Protein AF-A0A7C5PA65-F1 (afdb_monomer_lite)

Sequence (42 aa):
MEFRQGEIVLLPFPFDDLTKAKTRPALIVSSNRFNQISRTVI

Foldseek 3Di:
DQDAQQDWDWDWDADPVNPGTDTDIDGQHDHSVCSVVDPDRD

Secondary structure (DSSP, 8-state):
-PPPTT-EEEEEEE-TTSS-EEEEEEE--S-HHHHHH-S---

InterPro domains:
  IPR003477 mRNA interferase PemK-like [PF02452] (4-42)
  IPR011067 Plasmid maintenance toxin/Cell growth inhibitor [G3DSA:2.30.30.110] (1-42)

Structure (mmCIF, N/CA/C/O backbone):
data_AF-A0A7C5PA65-F1
#
_entry.id   AF-A0A7C5PA65-F1
#
loop_
_atom_site.group_PDB
_atom_site.id
_atom_site.type_symbol
_atom_site.label_atom_id
_atom_site.label_alt_id
_atom_site.label_comp_id
_atom_site.label_asym_id
_atom_site.label_entity_id
_atom_site.label_seq_id
_atom_site.pdbx_PDB_ins_code
_atom_site.Cartn_x
_ato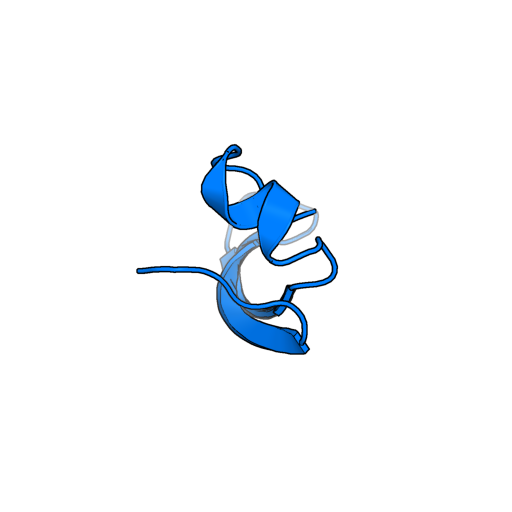m_site.Cartn_y
_atom_site.Cartn_z
_atom_site.occupancy
_atom_site.B_iso_or_equiv
_atom_site.auth_seq_id
_atom_site.auth_comp_id
_atom_site.auth_asym_id
_atom_site.auth_atom_id
_atom_site.pdbx_PDB_model_num
ATOM 1 N N . MET A 1 1 ? 12.762 -2.680 0.440 1.00 62.78 1 MET A N 1
ATOM 2 C CA . MET A 1 1 ? 12.006 -3.866 -0.009 1.00 62.78 1 MET A CA 1
ATOM 3 C C . MET A 1 1 ? 11.579 -3.602 -1.434 1.00 62.78 1 MET A C 1
ATOM 5 O O . MET A 1 1 ? 11.101 -2.507 -1.699 1.00 62.78 1 MET A O 1
ATOM 9 N N . GLU A 1 2 ? 11.855 -4.531 -2.342 1.00 82.94 2 GLU A N 1
ATOM 10 C CA . GLU A 1 2 ? 11.452 -4.425 -3.745 1.00 82.94 2 GLU A CA 1
ATOM 11 C C . GLU A 1 2 ? 10.129 -5.174 -3.909 1.00 82.94 2 GLU A C 1
ATOM 13 O O . GLU A 1 2 ? 10.063 -6.358 -3.594 1.00 82.94 2 GLU A O 1
ATOM 18 N N . PHE A 1 3 ? 9.088 -4.475 -4.352 1.00 90.69 3 PHE A N 1
ATOM 19 C CA . PHE A 1 3 ? 7.766 -5.049 -4.583 1.00 90.69 3 PHE A CA 1
ATOM 20 C C . PHE A 1 3 ? 7.733 -5.801 -5.912 1.00 90.69 3 PHE A C 1
ATOM 22 O O . PHE A 1 3 ? 7.983 -5.203 -6.966 1.00 90.69 3 PHE A O 1
ATOM 29 N N . ARG A 1 4 ? 7.385 -7.091 -5.886 1.00 93.62 4 ARG A N 1
ATOM 30 C CA . ARG A 1 4 ? 7.282 -7.899 -7.109 1.00 93.62 4 ARG A CA 1
ATOM 31 C C . ARG A 1 4 ? 5.835 -8.095 -7.530 1.00 93.62 4 ARG A C 1
ATOM 33 O O . ARG A 1 4 ? 4.964 -8.353 -6.709 1.00 93.62 4 ARG A O 1
ATOM 40 N N . GLN A 1 5 ? 5.581 -8.011 -8.829 1.00 94.81 5 GLN A N 1
ATOM 41 C CA . GLN A 1 5 ? 4.283 -8.352 -9.398 1.00 94.81 5 GLN A CA 1
ATOM 42 C C . GLN A 1 5 ? 3.895 -9.782 -8.995 1.00 94.81 5 GLN A C 1
ATOM 44 O O . GLN A 1 5 ? 4.704 -10.705 -9.110 1.00 94.81 5 GLN A O 1
ATOM 49 N N . GLY A 1 6 ? 2.664 -9.957 -8.520 1.00 95.44 6 GLY A N 1
ATOM 50 C CA . GLY A 1 6 ? 2.154 -11.232 -8.015 1.00 95.44 6 GLY A CA 1
ATOM 51 C C . GLY A 1 6 ? 2.467 -11.512 -6.540 1.00 95.44 6 GLY A C 1
ATOM 52 O O . GLY A 1 6 ? 1.957 -12.486 -5.991 1.00 95.44 6 GLY A O 1
ATOM 53 N N . GLU A 1 7 ? 3.269 -10.675 -5.880 1.00 95.38 7 GLU A N 1
ATOM 54 C CA . GLU A 1 7 ? 3.515 -10.781 -4.443 1.00 95.38 7 GLU A CA 1
ATOM 55 C C . GLU A 1 7 ? 2.273 -10.359 -3.642 1.00 95.38 7 GLU A C 1
ATOM 57 O O . GLU A 1 7 ? 1.547 -9.438 -4.027 1.00 95.38 7 GLU A O 1
ATOM 62 N N . ILE A 1 8 ? 2.034 -11.037 -2.514 1.00 95.94 8 ILE A N 1
ATOM 63 C CA . ILE A 1 8 ? 0.997 -10.667 -1.547 1.00 95.94 8 ILE A CA 1
ATOM 64 C C . ILE A 1 8 ? 1.657 -9.932 -0.387 1.00 95.94 8 ILE A C 1
ATOM 66 O O . ILE A 1 8 ? 2.541 -10.471 0.277 1.00 95.94 8 ILE A O 1
ATOM 70 N N . VAL A 1 9 ? 1.172 -8.727 -0.101 1.00 93.94 9 VAL A N 1
ATOM 71 C CA . VAL A 1 9 ? 1.631 -7.902 1.021 1.00 93.94 9 VAL A CA 1
ATOM 72 C C . VAL A 1 9 ? 0.493 -7.644 1.998 1.00 93.94 9 VAL A C 1
ATOM 74 O O . VAL A 1 9 ? -0.675 -7.600 1.619 1.00 93.94 9 VAL A O 1
ATOM 77 N N . LEU A 1 10 ? 0.826 -7.475 3.275 1.00 95.25 10 LEU A N 1
ATOM 78 C CA . LEU A 1 10 ? -0.138 -7.125 4.314 1.00 95.25 10 LEU A CA 1
ATOM 79 C C . LEU A 1 10 ? -0.095 -5.620 4.564 1.00 95.25 10 LEU A C 1
ATOM 81 O O . LEU A 1 10 ? 0.964 -5.077 4.877 1.00 95.25 10 LEU A O 1
ATOM 85 N N . LEU A 1 11 ? -1.245 -4.954 4.463 1.00 94.00 11 LEU A N 1
ATOM 86 C CA . LEU A 1 11 ? -1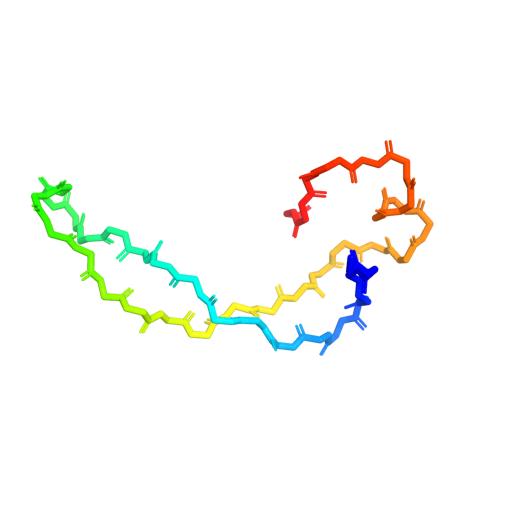.358 -3.520 4.729 1.00 94.00 11 LEU A CA 1
ATOM 87 C C . LEU A 1 11 ? -2.645 -3.185 5.493 1.00 94.00 11 LEU A C 1
ATOM 89 O O . LEU A 1 11 ? -3.639 -3.911 5.381 1.00 94.00 11 LEU A O 1
ATOM 93 N N . PRO A 1 12 ? -2.651 -2.113 6.302 1.00 95.31 12 PRO A N 1
ATOM 94 C CA . PRO A 1 12 ? -3.869 -1.636 6.935 1.00 95.31 12 PRO A CA 1
ATOM 95 C C . PRO A 1 12 ? -4.805 -1.060 5.870 1.00 95.31 12 PRO A C 1
ATOM 97 O O . PRO A 1 12 ? -4.449 -0.117 5.169 1.00 95.31 12 PRO A O 1
ATOM 100 N N . PHE A 1 13 ? -6.010 -1.616 5.763 1.00 94.25 13 PHE A N 1
ATOM 101 C CA . PHE A 1 13 ? -7.057 -1.091 4.893 1.00 94.25 13 PHE A CA 1
ATOM 102 C C . PHE A 1 13 ? -8.209 -0.559 5.755 1.00 94.25 13 PHE A C 1
ATOM 104 O O . PHE A 1 13 ? -8.683 -1.294 6.639 1.00 94.25 13 PHE A O 1
ATOM 111 N N . PRO A 1 14 ? -8.632 0.702 5.552 1.00 95.88 14 PRO A N 1
ATOM 112 C CA . PRO A 1 14 ? -9.678 1.309 6.361 1.00 95.88 14 PRO A CA 1
ATOM 113 C C . PRO A 1 14 ? -11.027 0.614 6.136 1.00 95.88 14 PRO A C 1
ATOM 115 O O . PRO A 1 14 ? -11.256 -0.029 5.111 1.00 95.88 14 PRO A O 1
ATOM 118 N N . PHE A 1 15 ? -11.920 0.716 7.117 1.00 94.06 15 PHE A N 1
ATOM 119 C CA . PHE A 1 15 ? -13.344 0.470 6.885 1.00 94.06 15 PHE A CA 1
ATOM 120 C C . PHE A 1 15 ? -13.987 1.643 6.153 1.00 94.06 15 PHE A C 1
ATOM 122 O O . PHE A 1 15 ? -13.390 2.710 6.032 1.00 94.06 15 PHE A O 1
ATOM 129 N N . ASP A 1 16 ? -15.225 1.450 5.718 1.00 93.81 16 ASP A N 1
ATOM 130 C CA . ASP A 1 16 ? -15.978 2.438 4.944 1.00 93.81 16 ASP A CA 1
ATOM 131 C C . ASP A 1 16 ? -16.203 3.750 5.719 1.00 93.81 16 ASP A C 1
ATOM 133 O O . ASP A 1 16 ? -16.322 4.814 5.120 1.00 93.81 16 ASP A O 1
ATOM 137 N N . ASP A 1 17 ? -16.204 3.691 7.056 1.00 93.50 17 ASP A N 1
ATOM 138 C CA . ASP A 1 17 ? -16.312 4.855 7.944 1.00 93.50 17 ASP A CA 1
ATOM 139 C C . ASP A 1 17 ? -14.965 5.548 8.231 1.00 93.50 17 ASP A C 1
ATOM 141 O O . ASP A 1 17 ? -14.928 6.561 8.927 1.00 93.50 17 ASP A O 1
ATOM 145 N N . LEU A 1 18 ? -13.859 4.999 7.717 1.00 92.19 18 LEU A N 1
ATOM 146 C CA . LEU A 1 18 ? -12.481 5.469 7.892 1.00 92.19 18 LEU A CA 1
ATOM 147 C C . LEU A 1 18 ? -12.007 5.588 9.356 1.00 92.19 18 LEU A C 1
ATOM 149 O O . LEU A 1 18 ? -10.922 6.116 9.603 1.00 92.19 18 LEU A O 1
ATOM 153 N N . THR A 1 19 ? -12.765 5.088 10.339 1.00 92.75 19 THR A N 1
ATOM 154 C CA . THR A 1 19 ? -12.435 5.276 11.768 1.00 92.75 19 THR A CA 1
ATOM 155 C C . THR A 1 19 ? -11.449 4.238 12.289 1.00 92.75 19 THR A C 1
ATOM 157 O O . THR A 1 19 ? -10.734 4.464 13.268 1.00 92.75 19 THR A O 1
ATOM 160 N N . LYS A 1 20 ? -11.421 3.067 11.651 1.00 94.44 20 LYS A N 1
ATOM 161 C CA . LYS A 1 20 ? -10.578 1.931 12.021 1.00 94.44 20 LYS A CA 1
ATOM 162 C C . LYS A 1 20 ? -10.012 1.287 10.761 1.00 94.44 20 LYS A C 1
ATOM 164 O O . LYS A 1 20 ? -10.567 1.412 9.672 1.00 94.44 20 LYS A O 1
ATOM 169 N N . ALA A 1 21 ? -8.927 0.541 10.929 1.00 96.25 21 ALA A N 1
ATOM 170 C CA . ALA A 1 21 ? -8.341 -0.265 9.869 1.00 96.25 21 ALA A CA 1
ATOM 171 C C . ALA A 1 21 ? -8.165 -1.714 10.328 1.00 96.25 21 ALA A C 1
ATOM 173 O O . ALA A 1 21 ? -7.951 -1.993 11.511 1.00 96.25 21 ALA A O 1
ATOM 174 N N . LYS A 1 22 ? -8.241 -2.640 9.372 1.00 95.06 22 LYS A N 1
ATOM 175 C CA . LYS A 1 22 ? -7.827 -4.036 9.554 1.00 95.06 22 LYS A CA 1
ATOM 176 C C . LYS A 1 22 ? -6.678 -4.333 8.602 1.00 95.06 22 LYS A C 1
ATOM 178 O O . LYS A 1 22 ? -6.681 -3.856 7.470 1.00 95.06 22 LYS A O 1
ATOM 183 N N . THR A 1 23 ? -5.724 -5.145 9.042 1.00 97.00 23 THR A N 1
ATOM 184 C CA . THR A 1 23 ? -4.689 -5.680 8.154 1.00 97.00 23 THR A CA 1
ATOM 185 C C . THR A 1 23 ? -5.338 -6.613 7.142 1.00 97.00 23 THR A C 1
ATOM 187 O O . THR A 1 23 ? -6.019 -7.565 7.531 1.00 97.00 23 THR A O 1
ATOM 190 N N . ARG A 1 24 ? -5.147 -6.333 5.853 1.00 95.75 24 ARG A N 1
ATOM 191 C CA . ARG A 1 24 ? -5.670 -7.144 4.752 1.00 95.75 24 ARG A CA 1
ATOM 192 C C . ARG A 1 24 ? -4.5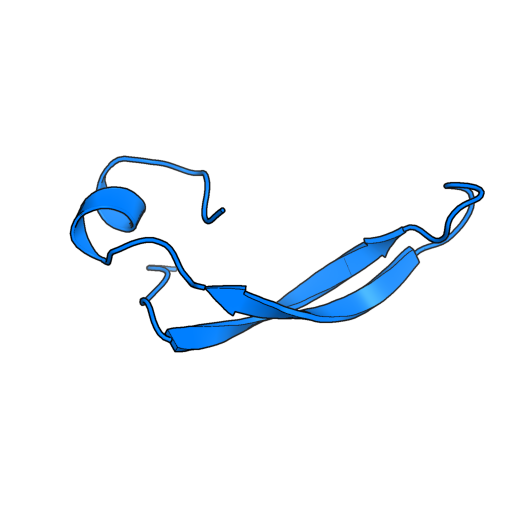40 -7.516 3.789 1.00 95.75 24 ARG A C 1
ATOM 194 O O . ARG A 1 24 ? -3.632 -6.705 3.594 1.00 95.75 24 ARG A O 1
ATOM 201 N N . PRO A 1 25 ? -4.579 -8.721 3.199 1.00 96.75 25 PRO A N 1
ATOM 202 C CA . PRO A 1 25 ? -3.704 -9.056 2.089 1.00 96.75 25 PRO A CA 1
ATOM 203 C C . PRO A 1 25 ? -4.088 -8.245 0.847 1.00 96.75 25 PRO A C 1
ATOM 205 O O . PRO A 1 25 ? -5.269 -8.110 0.528 1.00 96.75 25 PRO A O 1
ATOM 208 N N . ALA A 1 26 ? -3.080 -7.733 0.148 1.00 94.81 26 ALA A N 1
ATOM 209 C CA . ALA A 1 26 ? -3.197 -7.063 -1.139 1.00 94.81 26 ALA A CA 1
ATOM 210 C C . ALA A 1 26 ? -2.238 -7.708 -2.145 1.00 94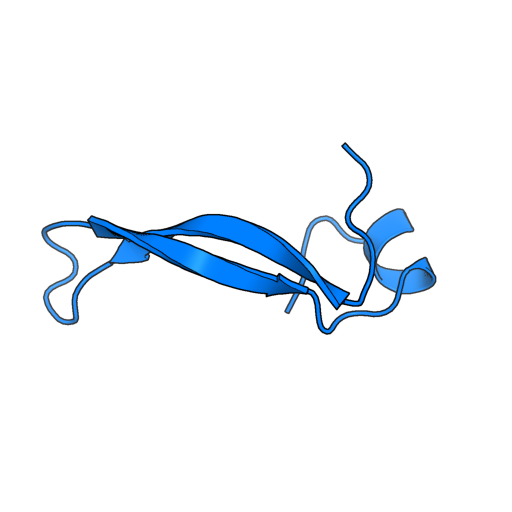.81 26 ALA A C 1
ATOM 212 O O . ALA A 1 26 ? -1.132 -8.106 -1.780 1.00 94.81 26 ALA A O 1
ATOM 213 N N . LEU A 1 27 ? -2.673 -7.810 -3.402 1.00 95.38 27 LEU A N 1
ATOM 214 C CA . LEU A 1 27 ? -1.878 -8.336 -4.509 1.00 95.38 27 LEU A CA 1
ATOM 215 C C . LEU A 1 27 ? -1.212 -7.184 -5.260 1.00 95.38 27 LEU A C 1
ATOM 217 O O . LEU A 1 27 ? -1.881 -6.221 -5.633 1.00 95.38 27 LEU A O 1
ATOM 221 N N . ILE A 1 28 ? 0.079 -7.313 -5.539 1.00 94.50 28 ILE A N 1
ATOM 222 C CA . ILE A 1 28 ? 0.804 -6.350 -6.370 1.00 94.50 28 ILE A CA 1
ATOM 223 C C . ILE A 1 28 ? 0.525 -6.655 -7.842 1.00 94.50 28 ILE A C 1
ATOM 225 O O . ILE A 1 28 ? 0.982 -7.670 -8.370 1.00 94.50 28 ILE A O 1
ATOM 229 N N . VAL A 1 29 ? -0.225 -5.780 -8.512 1.00 94.81 29 VAL A N 1
ATOM 230 C CA . VAL A 1 29 ? -0.600 -5.958 -9.928 1.00 94.81 29 VAL A CA 1
ATOM 231 C C . VAL A 1 29 ? 0.298 -5.177 -10.887 1.00 94.81 29 VAL A C 1
ATOM 233 O O . VAL A 1 29 ? 0.429 -5.555 -12.053 1.00 94.81 29 VAL A O 1
ATOM 236 N N . SER A 1 30 ? 0.968 -4.135 -10.398 1.00 93.69 30 SER A N 1
ATOM 237 C CA . SER A 1 30 ? 1.911 -3.319 -11.156 1.00 93.69 30 SER A CA 1
ATOM 238 C C . SER A 1 30 ? 3.171 -4.102 -11.550 1.00 93.69 30 SER A C 1
ATOM 240 O O . SER A 1 30 ? 3.661 -4.963 -10.817 1.00 93.69 30 SER A O 1
ATOM 242 N N . SER A 1 31 ? 3.716 -3.802 -12.734 1.00 94.56 31 SER A N 1
ATOM 243 C CA . SER A 1 31 ? 4.902 -4.498 -13.257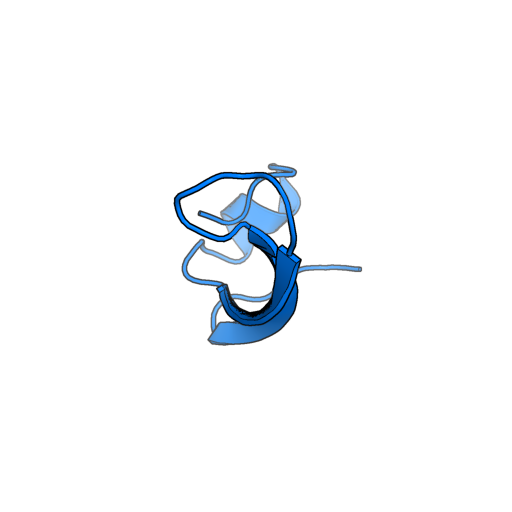 1.00 94.56 31 SER A CA 1
ATOM 244 C C . SER A 1 31 ? 6.155 -4.244 -12.411 1.00 94.56 31 SER A C 1
ATOM 246 O O . SER A 1 31 ? 6.347 -3.145 -11.890 1.00 94.56 31 SER A O 1
ATOM 248 N N . ASN A 1 32 ? 7.080 -5.210 -12.378 1.00 93.44 32 ASN A N 1
ATOM 249 C CA . ASN A 1 32 ? 8.370 -5.060 -11.684 1.00 93.44 32 ASN A CA 1
ATOM 250 C C . ASN A 1 32 ? 9.133 -3.803 -12.135 1.00 93.44 32 ASN A C 1
ATOM 252 O O . ASN A 1 32 ? 9.692 -3.086 -11.311 1.00 93.44 32 ASN A O 1
ATOM 256 N N . ARG A 1 33 ? 9.099 -3.488 -13.438 1.00 93.50 33 ARG A N 1
ATOM 257 C CA . ARG A 1 33 ? 9.735 -2.280 -13.984 1.00 93.50 33 ARG A CA 1
ATOM 258 C C . ARG A 1 33 ? 9.120 -1.004 -13.410 1.00 93.50 33 ARG A C 1
ATOM 260 O O . ARG A 1 33 ? 9.851 -0.064 -13.120 1.00 93.50 33 ARG A O 1
ATOM 267 N N . PHE A 1 34 ? 7.797 -0.965 -13.250 1.00 92.69 34 PHE A N 1
ATOM 268 C CA . PHE A 1 34 ? 7.110 0.176 -12.645 1.00 92.69 34 PHE A CA 1
ATOM 269 C C . PHE A 1 34 ? 7.434 0.299 -11.151 1.00 92.69 34 PHE A C 1
ATOM 271 O O . PHE A 1 34 ? 7.730 1.393 -10.678 1.00 92.69 34 PHE A O 1
ATOM 278 N N . ASN A 1 35 ? 7.482 -0.821 -10.432 1.00 92.31 35 ASN A N 1
ATOM 279 C CA . ASN A 1 35 ? 7.781 -0.851 -8.996 1.00 92.31 35 ASN A CA 1
ATOM 280 C C . ASN A 1 35 ? 9.214 -0.399 -8.662 1.00 92.31 35 ASN A C 1
ATOM 282 O O . ASN A 1 35 ? 9.480 0.010 -7.536 1.00 92.31 35 ASN A O 1
ATOM 286 N N . GLN A 1 36 ? 10.137 -0.451 -9.628 1.00 90.94 36 GLN A N 1
ATOM 287 C CA . GLN A 1 36 ? 11.512 0.041 -9.472 1.00 90.94 36 GLN A CA 1
ATOM 288 C C . GLN A 1 36 ? 11.631 1.567 -9.599 1.00 90.94 36 GLN A C 1
ATOM 290 O O . GLN A 1 36 ? 12.551 2.157 -9.035 1.00 90.94 36 GLN A O 1
ATOM 295 N N . ILE A 1 37 ? 10.721 2.210 -10.336 1.00 90.88 37 ILE A N 1
ATOM 296 C CA . ILE A 1 37 ? 10.746 3.661 -10.599 1.00 90.88 37 ILE A CA 1
ATOM 297 C C . ILE A 1 37 ? 9.711 4.433 -9.777 1.00 90.88 37 ILE A C 1
ATOM 299 O O . ILE A 1 37 ? 9.857 5.635 -9.563 1.00 90.88 37 ILE A O 1
ATOM 303 N N . SER A 1 38 ? 8.663 3.751 -9.320 1.00 85.00 38 SER A N 1
ATOM 304 C CA . SER A 1 38 ? 7.525 4.325 -8.613 1.00 85.00 38 SER A CA 1
ATOM 305 C C . SER A 1 38 ? 7.458 3.805 -7.183 1.00 85.00 38 SER A C 1
ATOM 307 O O . SER A 1 38 ? 7.758 2.649 -6.907 1.00 85.00 38 SER A O 1
ATOM 309 N N . ARG A 1 39 ? 7.001 4.657 -6.261 1.00 76.38 39 ARG A N 1
ATOM 310 C CA . ARG A 1 39 ? 6.661 4.259 -4.882 1.00 76.38 39 ARG A CA 1
ATOM 311 C C . ARG A 1 39 ? 5.187 3.857 -4.725 1.00 76.38 39 ARG A C 1
ATOM 313 O O . ARG A 1 39 ? 4.716 3.708 -3.604 1.00 76.38 39 ARG A O 1
ATOM 320 N N . THR A 1 40 ? 4.466 3.721 -5.839 1.00 73.75 40 THR A N 1
ATOM 321 C CA . THR A 1 40 ? 3.055 3.310 -5.900 1.00 73.75 40 THR A CA 1
ATOM 322 C C . THR A 1 40 ? 2.950 1.9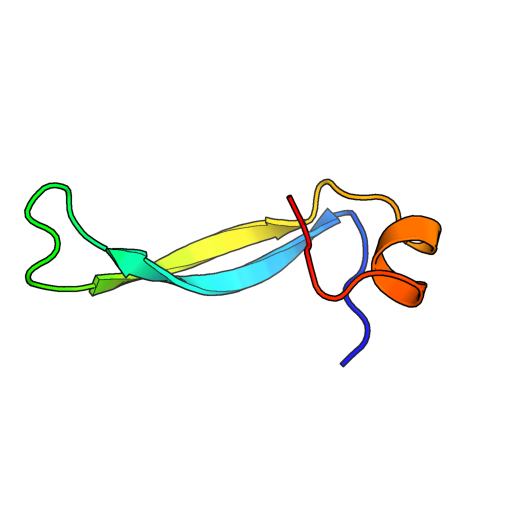33 -6.551 1.00 73.75 40 THR A C 1
ATOM 324 O O . THR A 1 40 ? 3.692 1.654 -7.488 1.00 73.75 40 THR A O 1
ATOM 327 N N . VAL A 1 41 ? 2.033 1.091 -6.065 1.00 73.19 41 VAL A N 1
ATOM 328 C CA . VAL A 1 41 ? 1.879 -0.323 -6.475 1.00 73.19 41 VAL A CA 1
ATOM 329 C C . VAL A 1 41 ? 0.443 -0.698 -6.884 1.00 73.19 41 VAL A C 1
ATOM 331 O O . VAL A 1 41 ? 0.022 -1.838 -6.697 1.00 73.19 41 VAL A O 1
ATOM 334 N N . ILE A 1 42 ? -0.322 0.268 -7.403 1.00 64.12 42 ILE A N 1
ATOM 335 C CA . ILE A 1 42 ? -1.701 0.071 -7.892 1.00 64.12 42 ILE A CA 1
ATOM 336 C C . ILE A 1 42 ? -1.681 -0.309 -9.370 1.00 64.12 42 ILE A C 1
ATOM 338 O O . ILE A 1 42 ? -0.876 0.297 -10.115 1.00 64.12 42 ILE A O 1
#

Organism: Thermococcus litoralis (NCBI:txid2265)

Radius of gyration: 12.02 Å; chains: 1; bounding box: 28×17×26 Å

pLDDT: mean 90.85, std 8.3, range [62.78, 97.0]